Protein AF-A0A4Q6B3Y9-F1 (afdb_monomer_lite)

Foldseek 3Di:
DDDDDDDDDDDDDDDDDDDDDDDDDDDDDDDDDDDDDDDDDDDPDDDPDDDDDDDDDDDDDPPPPVQDDDDPDDADPDQWADDPDPLQVVQLCVQVVHDPPDTDGLVSLCVDAERASQVDADSEDDLRRLLSNQNYQYYHHHHYNDPDPVSCVSVPND

Structure (mmCIF, N/CA/C/O backbone):
data_AF-A0A4Q6B3Y9-F1
#
_entry.id   AF-A0A4Q6B3Y9-F1
#
loop_
_atom_site.group_PDB
_atom_site.id
_atom_site.type_symbol
_atom_site.label_atom_id
_atom_site.label_alt_id
_atom_site.label_comp_id
_atom_site.label_asym_id
_atom_site.label_entity_id
_atom_site.label_seq_id
_atom_site.pdbx_PDB_ins_code
_atom_site.Cartn_x
_atom_site.Cartn_y
_atom_site.Cartn_z
_atom_site.occupancy
_atom_site.B_iso_or_equiv
_atom_site.auth_seq_id
_atom_site.auth_comp_id
_atom_site.auth_asym_id
_atom_site.auth_atom_id
_atom_site.pdbx_PDB_model_num
ATOM 1 N N . MET A 1 1 ? 34.203 26.779 20.932 1.00 47.91 1 MET A N 1
ATOM 2 C CA . MET A 1 1 ? 33.439 27.504 19.897 1.00 47.91 1 MET A CA 1
ATOM 3 C C . MET A 1 1 ? 31.973 27.170 20.104 1.00 47.91 1 MET A C 1
ATOM 5 O O . MET A 1 1 ? 31.579 26.029 19.915 1.00 47.91 1 MET A O 1
ATOM 9 N N . GLN A 1 2 ? 31.239 28.119 20.678 1.00 53.53 2 GLN A N 1
ATOM 10 C CA . GLN A 1 2 ? 29.838 28.010 21.080 1.00 53.53 2 GLN A CA 1
ATOM 11 C C . GLN A 1 2 ? 29.002 28.651 19.976 1.00 53.53 2 GLN A C 1
ATOM 13 O O . GLN A 1 2 ? 29.114 29.857 19.785 1.00 53.53 2 GLN A O 1
ATOM 18 N N . ASN A 1 3 ? 28.178 27.878 19.267 1.00 53.91 3 ASN A N 1
ATOM 19 C CA . ASN A 1 3 ? 27.262 28.439 18.275 1.00 53.91 3 ASN A CA 1
ATOM 20 C C . ASN A 1 3 ? 25.817 28.369 18.781 1.00 53.91 3 ASN A C 1
ATOM 22 O O . ASN A 1 3 ? 25.174 27.325 18.797 1.00 53.91 3 ASN A O 1
ATOM 26 N N . ALA A 1 4 ? 25.423 29.541 19.278 1.00 54.09 4 ALA A N 1
ATOM 27 C CA . ALA A 1 4 ? 24.122 30.185 19.399 1.00 54.09 4 ALA A CA 1
ATOM 28 C C . ALA A 1 4 ? 22.830 29.388 19.128 1.00 54.09 4 ALA A C 1
ATOM 30 O O . ALA A 1 4 ? 22.570 28.865 18.049 1.00 54.09 4 ALA A O 1
ATOM 31 N N . ARG A 1 5 ? 21.962 29.475 20.140 1.00 60.62 5 ARG A N 1
ATOM 32 C CA . ARG A 1 5 ? 20.521 29.229 20.139 1.00 60.62 5 ARG A CA 1
ATOM 33 C C . ARG A 1 5 ? 19.792 30.322 19.344 1.00 60.62 5 ARG A C 1
ATOM 35 O O . ARG A 1 5 ? 20.037 31.495 19.599 1.00 60.62 5 ARG A O 1
ATOM 42 N N . CYS A 1 6 ? 18.806 29.943 18.533 1.00 51.47 6 CYS A N 1
ATOM 43 C CA . CYS A 1 6 ? 17.679 30.812 18.179 1.00 51.47 6 CYS A CA 1
ATOM 44 C C . CYS A 1 6 ? 16.373 30.090 18.530 1.00 51.47 6 CYS A C 1
ATOM 46 O O . CYS A 1 6 ? 15.879 29.260 17.772 1.00 51.47 6 CYS A O 1
ATOM 48 N N . LEU A 1 7 ? 15.842 30.399 19.716 1.00 53.00 7 LEU A N 1
ATOM 49 C CA . LEU A 1 7 ? 14.437 30.198 20.051 1.00 53.00 7 LEU A CA 1
ATOM 50 C C . LEU A 1 7 ? 13.655 31.366 19.440 1.00 53.00 7 LEU A C 1
ATOM 52 O O . LEU A 1 7 ? 13.853 32.506 19.854 1.00 53.00 7 LEU A O 1
ATOM 56 N N . ALA A 1 8 ? 12.771 31.092 18.482 1.00 56.78 8 ALA A N 1
ATOM 57 C CA . ALA A 1 8 ? 11.765 32.052 18.042 1.00 56.78 8 ALA A CA 1
ATOM 58 C C . ALA A 1 8 ? 10.432 31.716 18.719 1.00 56.78 8 ALA A C 1
ATOM 60 O O . ALA A 1 8 ? 9.769 30.725 18.429 1.00 56.78 8 ALA A O 1
ATOM 61 N N . HIS A 1 9 ? 10.115 32.567 19.682 1.00 41.31 9 HIS A N 1
ATOM 62 C CA . HIS A 1 9 ? 8.876 32.697 20.422 1.00 41.31 9 HIS A CA 1
ATOM 63 C C . HIS A 1 9 ? 7.786 33.277 19.504 1.00 41.31 9 HIS A C 1
ATOM 65 O O . HIS A 1 9 ? 7.946 34.384 19.004 1.00 41.31 9 HIS A O 1
ATOM 71 N N . TRP A 1 10 ? 6.656 32.586 19.336 1.00 52.31 10 TRP A N 1
ATOM 72 C CA . TRP A 1 10 ? 5.394 33.214 18.926 1.00 52.31 10 TRP A CA 1
ATOM 73 C C . TRP A 1 10 ? 4.288 32.705 19.841 1.00 52.31 10 TRP A C 1
ATOM 75 O O . TRP A 1 10 ? 3.826 31.573 19.740 1.00 52.31 10 TRP A O 1
ATOM 85 N N . GLY A 1 11 ? 3.963 33.542 20.823 1.00 47.16 11 GLY A N 1
ATOM 86 C CA . GLY A 1 11 ? 2.844 33.360 21.728 1.00 47.16 11 GLY A CA 1
ATOM 87 C C . GLY A 1 11 ? 1.821 34.476 21.541 1.00 47.16 11 GLY A C 1
ATOM 88 O O . GLY A 1 11 ? 2.174 35.592 21.170 1.00 47.16 11 GLY A O 1
ATOM 89 N N . SER A 1 12 ? 0.589 34.128 21.905 1.00 46.28 12 SER A N 1
ATOM 90 C CA . SER A 1 12 ? -0.520 34.987 22.333 1.00 46.28 12 SER A CA 1
ATOM 91 C C . SER A 1 12 ? -1.354 35.745 21.293 1.00 46.28 12 SER A C 1
ATOM 93 O O . SER A 1 12 ? -1.025 36.835 20.845 1.00 46.28 12 SER A O 1
ATOM 95 N N . SER A 1 13 ? -2.546 35.174 21.091 1.00 46.75 13 SER A N 1
ATOM 96 C CA . SER A 1 13 ? -3.841 35.768 21.459 1.00 46.75 13 SER A CA 1
ATOM 97 C C . SER A 1 13 ? -4.233 37.107 20.836 1.00 46.75 13 SER A C 1
ATOM 99 O O . SER A 1 13 ? -3.908 38.171 21.354 1.00 46.75 13 SER A O 1
ATOM 101 N N . VAL A 1 14 ? -5.137 37.034 19.857 1.00 57.66 14 VAL A N 1
ATOM 102 C CA . VAL A 1 14 ? -6.185 38.045 19.678 1.00 57.66 14 VAL A CA 1
ATOM 103 C C . VAL A 1 14 ? -7.536 37.359 19.848 1.00 57.66 14 VAL A C 1
ATOM 105 O O . VAL A 1 14 ? -7.926 36.483 19.080 1.00 57.66 14 VAL A O 1
ATOM 108 N N . VAL A 1 15 ? -8.216 37.759 20.916 1.00 51.88 15 VAL A N 1
ATOM 109 C CA . VAL A 1 15 ? -9.625 37.500 21.198 1.00 51.88 15 VAL A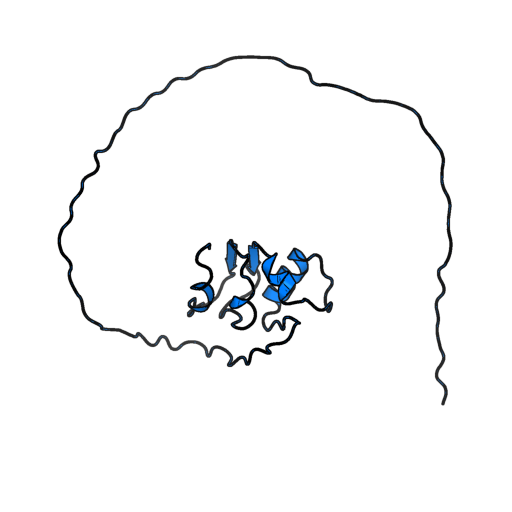 CA 1
ATOM 110 C C . VAL A 1 15 ? -10.447 38.355 20.233 1.00 51.88 15 VAL A C 1
ATOM 112 O O . VAL A 1 15 ? -10.299 39.573 20.229 1.00 51.88 15 VAL A O 1
ATOM 115 N N . PHE A 1 16 ? -11.332 37.743 19.448 1.00 43.97 16 PHE A N 1
ATOM 116 C CA . PHE A 1 16 ? -12.449 38.450 18.819 1.00 43.97 16 PHE A CA 1
ATOM 117 C C . PHE A 1 16 ? -13.722 37.633 19.038 1.00 43.97 16 PHE A C 1
ATOM 119 O O . PHE A 1 16 ? -14.009 36.671 18.332 1.00 43.97 16 PHE A O 1
ATOM 126 N N . ALA A 1 17 ? -14.460 38.012 20.078 1.00 49.53 17 ALA A N 1
ATOM 127 C CA . ALA A 1 17 ? -15.846 37.635 20.284 1.00 49.53 17 ALA A CA 1
ATOM 128 C C . ALA A 1 17 ? -16.696 38.882 20.014 1.00 49.53 17 ALA A C 1
ATOM 130 O O . ALA A 1 17 ? -16.638 39.827 20.795 1.00 49.53 17 ALA A O 1
ATOM 131 N N . VAL A 1 18 ? -17.479 38.881 18.930 1.00 56.41 18 VAL A N 1
ATOM 132 C CA . VAL A 1 18 ? -18.685 39.714 18.792 1.00 56.41 18 VAL A CA 1
ATOM 133 C C . VAL A 1 18 ? -19.779 38.887 18.119 1.00 56.41 18 VAL A C 1
ATOM 135 O O . VAL A 1 18 ? -19.553 38.139 17.172 1.00 56.41 18 VAL A O 1
ATOM 138 N N . ALA A 1 19 ? -20.952 39.015 18.721 1.00 46.94 19 ALA A N 1
ATOM 139 C CA . ALA A 1 19 ? -22.162 38.229 18.626 1.00 46.94 19 ALA A CA 1
ATOM 140 C C . ALA A 1 19 ? -23.131 38.708 17.521 1.00 46.94 19 ALA A C 1
ATOM 142 O O . ALA A 1 19 ? -23.289 39.905 17.328 1.00 46.94 19 ALA A O 1
ATOM 143 N N . VAL A 1 20 ? -23.819 37.730 16.908 1.00 49.00 20 VAL A N 1
ATOM 144 C CA . VAL A 1 20 ? -25.276 37.641 16.628 1.00 49.00 20 VAL A CA 1
ATOM 145 C C . VAL A 1 20 ? -25.945 38.764 15.798 1.00 49.00 20 VAL A C 1
ATOM 147 O O . VAL A 1 20 ? -26.032 39.899 16.244 1.00 49.00 20 VAL A O 1
ATOM 150 N N . LEU A 1 21 ? -26.564 38.400 14.658 1.00 46.78 21 LEU A N 1
ATOM 151 C CA . LEU A 1 21 ? -28.021 38.476 14.366 1.00 46.78 21 LEU A CA 1
ATOM 152 C C . LEU A 1 21 ? -28.323 38.295 12.857 1.00 46.78 21 LEU A C 1
ATOM 154 O O . LEU A 1 21 ? -27.565 38.752 12.012 1.00 46.78 21 LEU A O 1
ATOM 158 N N . ALA A 1 22 ? -29.487 37.687 12.576 1.00 49.03 22 ALA A N 1
ATOM 159 C CA . ALA A 1 22 ? -30.111 37.366 11.276 1.00 49.03 22 ALA A CA 1
ATOM 160 C C . ALA A 1 22 ? -29.471 36.174 10.524 1.00 49.03 22 ALA A C 1
ATOM 162 O O . ALA A 1 22 ? -28.305 36.196 10.176 1.00 49.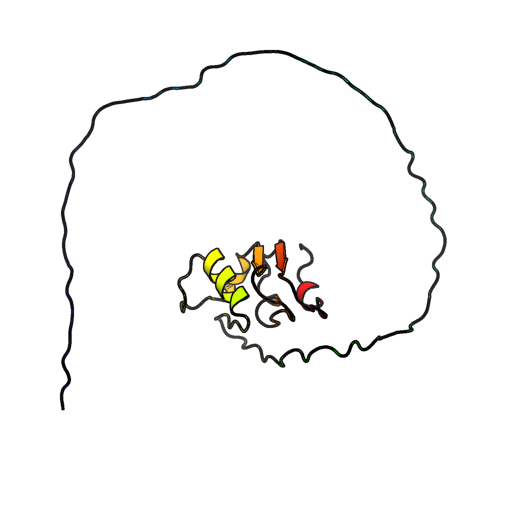03 22 ALA A O 1
ATOM 163 N N . GLY A 1 23 ? -30.126 35.043 10.258 1.00 37.16 23 GLY A N 1
ATOM 164 C CA . GLY A 1 23 ? -31.545 34.810 10.016 1.00 37.16 23 GLY A CA 1
ATOM 165 C C . GLY A 1 23 ? -31.734 34.434 8.546 1.00 37.16 23 GLY A C 1
ATOM 166 O O . GLY A 1 23 ? -31.897 35.329 7.737 1.00 37.16 23 GLY A O 1
ATOM 167 N N . CYS A 1 24 ? -31.705 33.136 8.222 1.00 51.09 24 CYS A N 1
ATOM 168 C CA . CYS A 1 24 ? -32.419 32.538 7.085 1.00 51.09 24 CYS A CA 1
ATOM 169 C C . CYS A 1 24 ? -32.583 31.036 7.343 1.00 51.09 24 CYS A C 1
ATOM 171 O O . CYS A 1 24 ? -31.689 30.220 7.129 1.00 51.09 24 CYS A O 1
ATOM 173 N N . LYS A 1 25 ? -33.753 30.708 7.881 1.00 45.81 25 LYS A N 1
ATOM 174 C CA . LYS A 1 25 ? -34.330 29.374 7.916 1.00 45.81 25 LYS A CA 1
ATOM 175 C C . LYS A 1 25 ? -35.258 29.303 6.714 1.00 45.81 25 LYS A C 1
ATOM 177 O O . LYS A 1 25 ? -36.259 30.008 6.723 1.00 45.81 25 LYS A O 1
ATOM 182 N N . GLU A 1 26 ? -34.953 28.459 5.735 1.00 56.56 26 GLU A N 1
ATOM 183 C CA . GLU A 1 26 ? -35.886 28.158 4.648 1.00 56.56 26 GLU A CA 1
ATOM 184 C C . GLU A 1 26 ? -36.042 26.627 4.501 1.00 56.56 26 GLU A C 1
ATOM 186 O O . GLU A 1 26 ? -35.086 25.941 4.137 1.00 56.56 26 GLU A O 1
ATOM 191 N N . PRO A 1 27 ? -37.198 26.063 4.913 1.00 57.62 27 PRO A N 1
ATOM 192 C CA . PRO A 1 27 ? -37.606 24.674 4.671 1.00 57.62 27 PRO A CA 1
ATOM 193 C C . PRO A 1 27 ? -38.210 24.487 3.251 1.00 57.62 27 PRO A C 1
ATOM 195 O O . PRO A 1 27 ? -38.456 25.472 2.559 1.00 57.62 27 PRO A O 1
ATOM 198 N N . PRO A 1 28 ? -38.417 23.237 2.783 1.00 55.16 28 PRO A N 1
ATOM 199 C CA . PRO A 1 28 ? -38.440 22.891 1.360 1.00 55.16 28 PRO A CA 1
ATOM 200 C C . PRO A 1 28 ? -39.775 23.198 0.670 1.00 55.16 28 PRO A C 1
ATOM 202 O O . PRO A 1 28 ? -40.842 23.036 1.263 1.00 55.16 28 PRO A O 1
ATOM 205 N N . ALA A 1 29 ? -39.708 23.547 -0.618 1.00 48.12 29 ALA A N 1
ATOM 206 C CA . ALA A 1 29 ? -40.872 23.620 -1.494 1.00 48.12 29 ALA A CA 1
ATOM 207 C C . ALA A 1 29 ? -41.065 22.296 -2.271 1.00 48.12 29 ALA A C 1
ATOM 209 O O . ALA A 1 29 ? -40.106 21.786 -2.858 1.00 48.12 29 ALA A O 1
ATOM 210 N N . PRO A 1 30 ? -42.288 21.737 -2.269 1.00 59.94 30 PRO A N 1
ATOM 211 C CA . PRO A 1 30 ? -42.696 20.603 -3.086 1.00 59.94 30 PRO A CA 1
ATOM 212 C C . PRO A 1 30 ? -43.190 21.075 -4.464 1.00 59.94 30 PRO A C 1
ATOM 214 O O . PRO A 1 30 ? -43.464 22.255 -4.640 1.00 59.94 30 PRO A O 1
ATOM 217 N N . GLU A 1 31 ? -43.345 20.121 -5.388 1.00 46.28 31 GLU A N 1
ATOM 218 C CA . GLU A 1 31 ? -44.391 19.991 -6.429 1.00 46.28 31 GLU A CA 1
ATOM 219 C C . GLU A 1 31 ? -43.815 19.323 -7.697 1.00 46.28 31 GLU A C 1
ATOM 221 O O . GLU A 1 31 ? -42.833 19.785 -8.263 1.00 46.28 31 GLU A O 1
ATOM 226 N N . LYS A 1 32 ? -44.236 18.076 -7.984 1.00 43.47 32 LYS A N 1
ATOM 227 C CA . LYS A 1 32 ? -45.265 17.687 -8.988 1.00 43.47 32 LYS A CA 1
ATOM 228 C C . LYS A 1 32 ? -44.689 17.711 -10.419 1.00 43.47 32 LYS A C 1
ATOM 230 O O . LYS A 1 32 ? -44.006 18.644 -10.783 1.00 43.47 32 LYS A O 1
ATOM 235 N N . THR A 1 33 ? -44.937 16.797 -11.351 1.00 36.34 33 THR A N 1
ATOM 236 C CA . THR A 1 33 ? -45.827 15.643 -11.471 1.00 36.34 33 THR A CA 1
ATOM 237 C C . THR A 1 33 ? -45.559 15.059 -12.873 1.00 36.34 33 THR A C 1
ATOM 239 O O . THR A 1 33 ? -45.274 15.809 -13.801 1.00 36.34 33 THR A O 1
ATOM 242 N N . SER A 1 34 ? -45.728 13.741 -13.017 1.00 40.75 34 SER A N 1
ATOM 243 C CA . SER A 1 34 ? -46.005 12.997 -14.264 1.00 40.75 34 SER A CA 1
ATOM 244 C C . SER A 1 34 ? -44.909 12.818 -15.321 1.00 40.75 34 SER A C 1
ATOM 246 O O . SER A 1 34 ? -44.686 13.678 -16.162 1.00 40.75 34 SER A O 1
ATOM 248 N N . THR A 1 35 ? -44.451 11.576 -15.496 1.00 43.38 35 THR A N 1
ATOM 249 C CA . THR A 1 35 ? -45.099 10.657 -16.461 1.00 43.38 35 THR A CA 1
ATOM 250 C C . THR A 1 35 ? -44.661 9.204 -16.222 1.00 43.38 35 THR A C 1
ATOM 252 O O . THR A 1 35 ? -43.466 8.943 -16.090 1.00 43.38 35 THR A O 1
ATOM 255 N N . PRO A 1 36 ? -45.598 8.240 -16.160 1.00 56.88 36 PRO A N 1
ATOM 256 C CA . PRO A 1 36 ? -45.279 6.822 -16.196 1.00 56.88 36 PRO A CA 1
ATOM 257 C C . PRO A 1 36 ? -45.109 6.384 -17.654 1.00 56.88 36 PRO A C 1
ATOM 259 O O . PRO A 1 36 ? -46.073 6.390 -18.415 1.00 56.88 36 PRO A O 1
ATOM 262 N N . THR A 1 37 ? -43.912 5.946 -18.036 1.00 53.81 37 THR A N 1
ATOM 263 C CA . THR A 1 37 ? -43.735 5.176 -19.272 1.00 53.81 37 THR A CA 1
ATOM 264 C C . THR A 1 37 ? -43.378 3.751 -18.903 1.00 53.81 37 THR A C 1
ATOM 266 O O . THR A 1 37 ? -42.240 3.418 -18.584 1.00 53.81 37 THR A O 1
ATOM 269 N N . SER A 1 38 ? -44.417 2.917 -18.946 1.00 48.72 38 SER A N 1
ATOM 270 C CA . SER A 1 38 ? -44.290 1.487 -19.179 1.00 48.72 38 SER A CA 1
ATOM 271 C C . SER A 1 38 ? -43.504 1.248 -20.463 1.00 48.72 38 SER A C 1
ATOM 273 O O . SER A 1 38 ? -43.871 1.738 -21.528 1.00 48.72 38 SER A O 1
ATOM 275 N N . SER A 1 39 ? -42.487 0.406 -20.385 1.00 55.19 39 SER A N 1
ATOM 276 C CA . SER A 1 39 ? -42.195 -0.552 -21.445 1.00 55.19 39 SER A CA 1
ATOM 277 C C . SER A 1 39 ? -41.642 -1.798 -20.784 1.00 55.19 39 SER A C 1
ATOM 279 O O . SER A 1 39 ? -40.458 -1.921 -20.492 1.00 55.19 39 SER A O 1
ATOM 281 N N . ALA A 1 40 ? -42.567 -2.714 -20.506 1.00 53.25 40 ALA A N 1
ATOM 282 C CA . ALA A 1 40 ? -42.250 -4.120 -20.420 1.00 53.25 40 ALA A CA 1
ATOM 283 C C . ALA A 1 40 ? -41.670 -4.547 -21.775 1.00 53.25 40 ALA A C 1
ATOM 285 O O . ALA A 1 40 ? -42.293 -4.356 -22.818 1.00 53.25 40 ALA A O 1
ATOM 286 N N . THR A 1 41 ? -40.478 -5.127 -21.773 1.00 55.25 41 THR A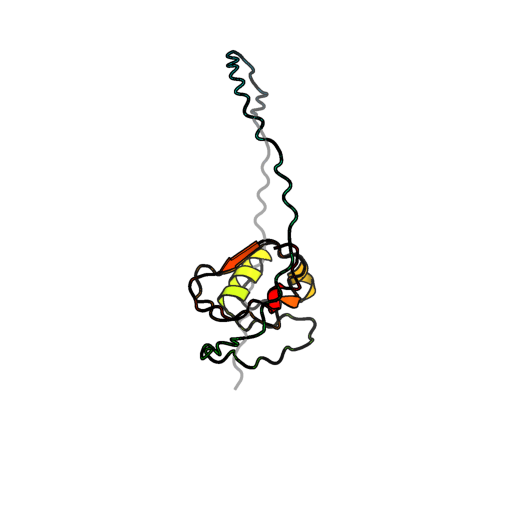 N 1
ATOM 287 C CA . THR A 1 41 ? -40.061 -6.023 -22.849 1.00 55.25 41 THR A CA 1
ATOM 288 C C . THR A 1 41 ? -39.423 -7.237 -22.213 1.00 55.25 41 THR A C 1
ATOM 290 O O . THR A 1 41 ? -38.320 -7.220 -21.675 1.00 55.25 41 THR A O 1
ATOM 293 N N . THR A 1 42 ? -40.232 -8.282 -22.242 1.00 47.94 42 THR A N 1
ATOM 294 C CA . THR A 1 42 ? -39.944 -9.669 -21.948 1.00 47.94 42 THR A CA 1
ATOM 295 C C . THR A 1 42 ? -38.880 -10.178 -22.917 1.00 47.94 42 THR A C 1
ATOM 297 O O . THR A 1 42 ? -39.095 -10.179 -24.124 1.00 47.94 42 THR A O 1
ATOM 300 N N . ALA A 1 43 ? -37.764 -10.674 -22.392 1.00 53.31 43 ALA A N 1
ATOM 301 C CA . ALA A 1 43 ? -36.959 -11.694 -23.056 1.00 53.31 43 ALA A CA 1
ATOM 302 C C . ALA A 1 43 ? -36.277 -12.543 -21.978 1.00 53.31 43 ALA A C 1
ATOM 304 O O . ALA A 1 43 ? -35.110 -12.378 -21.638 1.00 53.31 43 ALA A O 1
ATOM 305 N N . GLN A 1 44 ? -37.080 -13.434 -21.401 1.00 52.00 44 GLN A N 1
ATOM 306 C CA . GLN A 1 44 ? -36.639 -14.570 -20.609 1.00 52.00 44 GLN A CA 1
ATOM 307 C C . GLN A 1 44 ? -35.868 -15.515 -21.536 1.00 52.00 44 GLN A C 1
ATOM 309 O O . GLN A 1 44 ? -36.464 -16.296 -22.276 1.00 52.00 44 GLN A O 1
ATOM 314 N N . VAL A 1 45 ? -34.541 -15.419 -21.523 1.00 50.31 45 VAL A N 1
ATOM 315 C CA . VAL A 1 45 ? -33.679 -16.417 -22.158 1.00 50.31 45 VAL A CA 1
ATOM 316 C C . VAL A 1 45 ? -33.475 -17.545 -21.153 1.00 50.31 45 VAL A C 1
ATOM 318 O O . VAL A 1 45 ? -33.051 -17.326 -20.020 1.00 50.31 45 VAL A O 1
ATOM 321 N N . ALA A 1 46 ? -33.871 -18.745 -21.564 1.00 59.16 46 ALA A N 1
ATOM 322 C CA . ALA A 1 46 ? -33.822 -19.961 -20.771 1.00 59.16 46 ALA A CA 1
ATOM 323 C C . ALA A 1 46 ? -32.388 -20.310 -20.313 1.00 59.16 46 ALA A C 1
ATOM 325 O O . ALA A 1 46 ? -31.437 -20.114 -21.075 1.00 59.16 46 ALA A O 1
ATOM 326 N N . PRO A 1 47 ? -32.220 -20.887 -19.108 1.00 51.25 47 PRO A N 1
ATOM 327 C CA . PRO A 1 47 ? -30.946 -21.439 -18.673 1.00 51.25 47 PRO A CA 1
ATOM 328 C C . PRO A 1 47 ? -30.661 -22.731 -19.447 1.00 51.25 47 PRO A C 1
ATOM 330 O O . PRO A 1 47 ? -31.271 -23.770 -19.199 1.00 51.25 47 PRO A O 1
ATOM 333 N N . SER A 1 48 ? -29.724 -22.672 -20.393 1.00 57.28 48 SER A N 1
ATOM 334 C CA . SER A 1 48 ? -29.191 -23.870 -21.038 1.00 57.28 48 SER A CA 1
ATOM 335 C C . SER A 1 48 ? -28.093 -24.456 -20.151 1.00 57.28 48 SER A C 1
ATOM 337 O O . SER A 1 48 ? -26.934 -24.047 -20.202 1.00 57.28 48 SER A O 1
ATOM 339 N N . ALA A 1 49 ? -28.479 -25.391 -19.284 1.00 52.38 49 ALA A N 1
ATOM 340 C CA . ALA A 1 49 ? -27.548 -26.256 -18.581 1.00 52.38 49 ALA A CA 1
ATOM 341 C C . ALA A 1 49 ? -27.008 -27.297 -19.572 1.00 52.38 49 ALA A C 1
ATOM 343 O O . ALA A 1 49 ? -27.703 -28.241 -19.935 1.00 52.38 49 ALA A O 1
ATOM 344 N N . THR A 1 50 ? -25.762 -27.126 -20.008 1.00 59.16 50 THR A N 1
ATOM 345 C CA . THR A 1 50 ? -24.973 -28.205 -20.612 1.00 59.16 50 THR A CA 1
ATOM 346 C C . THR A 1 50 ? -23.785 -28.466 -19.701 1.00 59.16 50 THR A C 1
ATOM 348 O O . THR A 1 50 ? -22.773 -27.776 -19.751 1.00 59.16 50 THR A O 1
ATOM 351 N N . ALA A 1 51 ? -23.937 -29.459 -18.829 1.00 53.53 51 ALA A N 1
ATOM 352 C CA . ALA A 1 51 ? -22.807 -30.147 -18.235 1.00 53.53 51 ALA A CA 1
ATOM 353 C C . ALA A 1 51 ? -22.267 -31.123 -19.285 1.00 53.53 51 ALA A C 1
ATOM 355 O O . ALA A 1 51 ? -23.009 -31.998 -19.726 1.00 53.53 51 ALA A O 1
ATOM 356 N N . SER A 1 52 ? -21.000 -31.000 -19.680 1.00 58.28 52 SER A N 1
ATOM 357 C CA . SER A 1 52 ? -20.271 -32.146 -20.223 1.00 58.28 52 SER A CA 1
ATOM 358 C C . SER A 1 52 ? -18.760 -31.939 -20.197 1.00 58.28 52 SER A C 1
ATOM 360 O O . SER A 1 52 ? -18.233 -31.013 -20.803 1.00 58.28 52 SER A O 1
ATOM 362 N N . ALA A 1 53 ? -18.129 -32.894 -19.517 1.00 52.66 53 ALA A N 1
ATOM 363 C CA . ALA A 1 53 ? -16.780 -33.411 -19.689 1.00 52.66 53 ALA A CA 1
ATOM 364 C C . ALA A 1 53 ? -15.581 -32.504 -19.373 1.00 52.66 53 ALA A C 1
ATOM 366 O O . ALA A 1 53 ? -15.178 -31.618 -20.120 1.00 52.66 53 ALA A O 1
ATOM 367 N N . ALA A 1 54 ? -14.929 -32.898 -18.278 1.00 50.06 54 ALA A N 1
ATOM 368 C CA . ALA A 1 54 ? -13.509 -32.741 -18.046 1.00 50.06 54 ALA A CA 1
ATOM 369 C C . ALA A 1 54 ? -12.685 -33.137 -19.283 1.00 50.06 54 ALA A C 1
ATOM 371 O O . ALA A 1 54 ? -12.804 -34.252 -19.792 1.00 50.06 54 ALA A O 1
ATOM 372 N N . ALA A 1 55 ? -11.785 -32.247 -19.686 1.00 51.06 55 ALA A N 1
ATOM 373 C CA . ALA A 1 55 ? -10.591 -32.596 -20.433 1.00 51.06 55 ALA A CA 1
ATOM 374 C C . ALA A 1 55 ? -9.396 -32.078 -19.633 1.00 51.06 55 ALA A C 1
ATOM 376 O O . ALA A 1 55 ? -9.140 -30.878 -19.556 1.00 51.06 55 ALA A O 1
ATOM 377 N N . ALA A 1 56 ? -8.700 -33.013 -18.992 1.00 53.84 56 ALA A N 1
ATOM 378 C CA . ALA A 1 56 ? -7.341 -32.807 -18.545 1.00 53.84 56 ALA A CA 1
ATOM 379 C C . ALA A 1 56 ? -6.464 -32.570 -19.784 1.00 53.84 56 ALA A C 1
ATOM 381 O O . ALA A 1 56 ? -6.320 -33.455 -20.625 1.00 53.84 56 ALA A O 1
ATOM 382 N N . VAL A 1 57 ? -5.886 -31.379 -19.876 1.00 51.88 57 VAL A N 1
ATOM 383 C CA . VAL A 1 57 ? -4.671 -31.094 -20.646 1.00 51.88 57 VAL A CA 1
ATOM 384 C C . VAL A 1 57 ? -3.718 -30.463 -19.634 1.00 51.88 57 VAL A C 1
ATOM 386 O O . VAL A 1 57 ? -3.984 -29.402 -19.086 1.00 51.88 57 VAL A O 1
ATOM 389 N N . ALA A 1 58 ? -2.850 -31.281 -19.047 1.00 45.31 58 ALA A N 1
ATOM 390 C CA . ALA A 1 58 ? -1.491 -31.472 -19.539 1.00 45.31 58 ALA A CA 1
ATOM 391 C C . ALA A 1 58 ? -0.716 -30.149 -19.506 1.00 45.31 58 ALA A C 1
ATOM 393 O O . ALA A 1 58 ? -0.765 -29.344 -20.430 1.00 45.31 58 ALA A O 1
ATOM 394 N N . ASP A 1 59 ? -0.042 -29.976 -18.369 1.00 54.12 59 ASP A N 1
ATOM 395 C CA . ASP A 1 59 ? 1.275 -29.371 -18.218 1.00 54.12 59 ASP A CA 1
ATOM 396 C C . ASP A 1 59 ? 2.026 -29.216 -19.551 1.00 54.12 59 ASP A C 1
ATOM 398 O O . ASP A 1 59 ? 2.440 -30.200 -20.164 1.00 54.12 59 ASP A O 1
ATOM 402 N N . ALA A 1 60 ? 2.153 -27.973 -20.010 1.00 47.03 60 ALA A N 1
ATOM 403 C CA . ALA A 1 60 ? 3.200 -27.540 -20.923 1.00 47.03 60 ALA A CA 1
ATOM 404 C C . ALA A 1 60 ? 3.217 -26.011 -20.967 1.00 47.03 60 ALA A C 1
ATOM 406 O O . ALA A 1 60 ? 2.333 -25.376 -21.540 1.00 47.03 60 ALA A O 1
ATOM 407 N N . GLY A 1 61 ? 4.266 -25.429 -20.392 1.00 40.81 61 GLY A N 1
ATOM 408 C CA . GLY A 1 61 ? 4.646 -24.052 -20.674 1.00 40.81 61 GLY A CA 1
ATOM 409 C C . GLY A 1 61 ? 4.670 -23.144 -19.458 1.00 40.81 61 GLY A C 1
ATOM 410 O O . GLY A 1 61 ? 4.019 -22.102 -19.456 1.00 40.81 61 GLY A O 1
ATOM 411 N N . THR A 1 62 ? 5.530 -23.450 -18.482 1.00 43.00 62 THR A N 1
ATOM 412 C CA . THR A 1 62 ? 6.293 -22.382 -17.824 1.00 43.00 62 THR A CA 1
ATOM 413 C C . THR A 1 62 ? 7.081 -21.669 -18.921 1.00 43.00 62 THR A C 1
ATOM 415 O O . THR A 1 62 ? 8.224 -22.001 -19.224 1.00 43.00 62 THR A O 1
ATOM 418 N N . THR A 1 63 ? 6.423 -20.725 -19.589 1.00 40.06 63 THR A N 1
ATOM 419 C CA . THR A 1 63 ? 7.111 -19.713 -20.372 1.00 40.06 63 THR A CA 1
ATOM 420 C C . THR A 1 63 ? 7.765 -18.839 -19.326 1.00 40.06 63 THR A C 1
ATOM 422 O O . THR A 1 63 ? 7.122 -17.978 -18.731 1.00 40.06 63 THR A O 1
ATOM 425 N N . THR A 1 64 ? 9.026 -19.136 -19.029 1.00 46.06 64 THR A N 1
ATOM 426 C CA . THR A 1 64 ? 9.916 -18.229 -18.321 1.00 46.06 64 THR A CA 1
ATOM 427 C C . THR A 1 64 ? 10.053 -17.000 -19.212 1.00 46.06 64 THR A C 1
ATOM 429 O O . THR A 1 64 ? 10.973 -16.894 -20.021 1.00 46.06 64 THR A O 1
ATOM 432 N N . VAL A 1 65 ? 9.077 -16.093 -19.121 1.00 48.62 65 VAL A N 1
ATOM 433 C CA . VAL A 1 65 ? 9.270 -14.699 -19.498 1.00 48.62 65 VAL A CA 1
ATOM 434 C C . VAL A 1 65 ? 10.497 -14.282 -18.708 1.00 48.62 65 VAL A C 1
ATOM 436 O O . VAL A 1 65 ? 10.577 -14.539 -17.505 1.00 48.62 65 VAL A O 1
ATOM 439 N N . ALA A 1 66 ? 11.508 -13.772 -19.405 1.00 50.75 66 ALA A N 1
ATOM 440 C CA . ALA A 1 66 ? 12.709 -13.236 -18.795 1.00 50.75 66 ALA A CA 1
ATOM 441 C C . ALA A 1 66 ? 12.296 -12.037 -17.929 1.00 50.75 66 ALA A C 1
ATOM 443 O O . ALA A 1 66 ? 12.315 -10.894 -18.379 1.00 50.75 66 ALA A O 1
ATOM 444 N N . GLY A 1 67 ? 11.824 -12.335 -16.719 1.00 53.59 67 GLY A N 1
ATOM 445 C CA . GLY A 1 67 ? 11.255 -11.376 -15.797 1.00 53.59 67 GLY A CA 1
ATOM 446 C C . GLY A 1 67 ? 12.350 -10.417 -15.387 1.00 53.59 67 GLY A C 1
ATOM 447 O O . GLY A 1 67 ? 13.416 -10.837 -14.920 1.00 53.59 67 GLY A O 1
ATOM 448 N N . LYS A 1 68 ? 12.095 -9.124 -15.582 1.00 58.72 68 LYS A N 1
ATOM 449 C CA . LYS A 1 68 ? 12.908 -8.079 -14.969 1.00 58.72 68 LYS A CA 1
ATOM 450 C C . LYS A 1 68 ? 13.032 -8.404 -13.488 1.00 58.7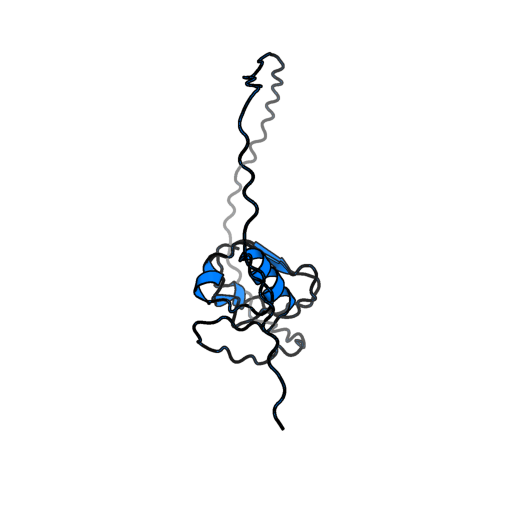2 68 LYS A C 1
ATOM 452 O O . LYS A 1 68 ? 12.044 -8.671 -12.810 1.00 58.72 68 LYS A O 1
ATOM 457 N N . THR A 1 69 ? 14.272 -8.449 -13.023 1.00 60.59 69 THR A N 1
ATOM 458 C CA . THR A 1 69 ? 14.640 -8.949 -11.705 1.00 60.59 69 THR A CA 1
ATOM 459 C C . THR A 1 69 ? 13.858 -8.205 -10.626 1.00 60.59 69 THR A C 1
ATOM 461 O O . THR A 1 69 ? 14.154 -7.048 -10.324 1.00 60.59 69 THR A O 1
ATOM 464 N N . LYS A 1 70 ? 12.852 -8.871 -10.043 1.00 66.50 70 LYS A N 1
ATOM 465 C CA . LYS A 1 70 ? 12.184 -8.415 -8.823 1.00 66.50 70 LYS A CA 1
ATOM 466 C C . LYS A 1 70 ? 13.270 -8.146 -7.777 1.00 66.50 70 LYS A C 1
ATOM 468 O O . LYS A 1 70 ? 14.110 -9.026 -7.563 1.00 66.50 70 LYS A O 1
ATOM 473 N N . PRO A 1 71 ? 13.295 -6.967 -7.138 1.00 74.50 71 PRO A N 1
ATOM 474 C CA . PRO A 1 71 ? 14.272 -6.709 -6.094 1.00 74.50 71 PRO A CA 1
ATOM 475 C C . PRO A 1 71 ? 14.083 -7.720 -4.956 1.00 74.50 71 PRO A C 1
ATOM 477 O O . PRO A 1 71 ? 12.961 -7.972 -4.510 1.00 74.50 71 PRO A O 1
ATOM 480 N N . GLU A 1 72 ? 15.179 -8.319 -4.490 1.00 81.56 72 GLU A N 1
ATOM 481 C CA . GLU A 1 72 ? 15.160 -9.157 -3.293 1.00 81.56 72 GLU A CA 1
ATOM 482 C C . GLU A 1 72 ? 14.995 -8.244 -2.074 1.00 81.56 72 GLU A C 1
ATOM 484 O O . GLU A 1 72 ? 15.937 -7.586 -1.633 1.00 81.56 72 GLU A O 1
ATOM 489 N N . ILE A 1 73 ? 13.765 -8.150 -1.565 1.00 83.31 73 ILE A N 1
ATOM 490 C CA . ILE A 1 73 ? 13.427 -7.275 -0.442 1.00 83.31 73 ILE A CA 1
ATOM 491 C C . ILE A 1 73 ? 13.254 -8.095 0.829 1.00 83.31 73 ILE A C 1
ATOM 493 O O . ILE A 1 73 ? 12.391 -8.970 0.922 1.00 83.31 73 ILE A O 1
ATOM 497 N N . LYS A 1 74 ? 14.053 -7.764 1.845 1.00 85.56 74 LYS A N 1
ATOM 498 C CA . LYS A 1 74 ? 13.924 -8.321 3.189 1.00 85.56 74 LYS A CA 1
ATOM 499 C C . LYS A 1 74 ? 12.955 -7.476 4.007 1.00 85.56 74 LYS A C 1
ATOM 501 O O . LYS A 1 74 ? 13.285 -6.373 4.427 1.00 85.56 74 LYS A O 1
ATOM 506 N N . CYS A 1 75 ? 11.773 -8.020 4.270 1.00 87.69 75 CYS A N 1
ATOM 507 C CA . CYS A 1 75 ? 10.770 -7.336 5.076 1.00 87.69 75 CYS A CA 1
ATOM 508 C C . CYS A 1 75 ? 11.146 -7.324 6.558 1.00 87.69 75 CYS A C 1
ATOM 510 O O . CYS A 1 75 ? 11.326 -8.374 7.182 1.00 87.69 75 CYS A O 1
ATOM 512 N N . GLU A 1 76 ? 11.218 -6.132 7.139 1.00 86.31 76 GLU A N 1
ATOM 513 C CA . GLU A 1 76 ? 11.353 -5.968 8.579 1.00 86.31 76 GLU A CA 1
ATOM 514 C C . GLU A 1 76 ? 10.003 -6.230 9.259 1.00 86.31 76 GLU A C 1
ATOM 516 O O . GLU A 1 76 ? 8.983 -5.635 8.916 1.00 86.31 76 GLU A O 1
ATOM 521 N N . ASN A 1 77 ? 9.979 -7.110 10.262 1.00 82.06 77 ASN A N 1
ATOM 522 C CA . ASN A 1 77 ? 8.782 -7.371 11.070 1.00 82.06 77 ASN A CA 1
ATOM 523 C C . ASN A 1 77 ? 8.674 -6.371 12.232 1.00 82.06 77 ASN A C 1
ATOM 525 O O . ASN A 1 77 ? 8.552 -6.750 13.396 1.00 82.06 77 ASN A O 1
ATOM 529 N N . GLY A 1 78 ? 8.780 -5.083 11.908 1.00 87.94 78 GLY A N 1
ATOM 530 C CA . GLY A 1 78 ? 8.648 -3.991 12.864 1.00 87.94 78 GLY A CA 1
ATOM 531 C C . GLY A 1 78 ? 7.193 -3.546 13.066 1.00 87.94 78 GLY A C 1
ATOM 532 O O . GLY A 1 78 ? 6.307 -3.896 12.285 1.00 87.94 78 GLY A O 1
ATOM 533 N N . PRO A 1 79 ? 6.920 -2.727 14.099 1.00 92.00 79 PRO A N 1
ATOM 534 C CA . PRO A 1 79 ? 5.617 -2.079 14.265 1.00 92.00 79 PRO A CA 1
ATOM 535 C C . PRO A 1 79 ? 5.376 -0.956 13.240 1.00 92.00 79 PRO A C 1
ATOM 537 O O . PRO A 1 79 ? 4.239 -0.505 13.078 1.00 92.00 79 PRO A O 1
ATOM 540 N N . MET A 1 80 ? 6.438 -0.508 12.565 1.00 93.31 80 MET A N 1
ATOM 541 C CA . MET A 1 80 ? 6.424 0.554 11.563 1.00 93.31 80 MET A CA 1
ATOM 542 C C . MET A 1 80 ? 6.499 -0.040 10.160 1.00 93.31 80 MET A C 1
ATOM 544 O O . MET A 1 80 ? 7.227 -1.000 9.924 1.00 93.31 80 MET A O 1
ATOM 548 N N . ALA A 1 81 ? 5.736 0.541 9.243 1.00 93.25 81 ALA A N 1
ATOM 549 C CA . ALA A 1 81 ? 5.741 0.181 7.838 1.00 93.25 81 ALA A CA 1
ATOM 550 C C . ALA A 1 81 ? 6.966 0.788 7.140 1.00 93.25 81 ALA A C 1
ATOM 552 O O . ALA A 1 81 ? 7.226 1.986 7.268 1.00 93.25 81 ALA A O 1
ATOM 553 N N . VAL A 1 82 ? 7.687 -0.042 6.386 1.00 93.06 82 VAL A N 1
ATOM 554 C CA . VAL A 1 82 ? 8.813 0.369 5.539 1.00 93.06 82 VAL A CA 1
ATOM 555 C C . VAL A 1 82 ? 8.383 0.224 4.087 1.00 93.06 82 VAL A C 1
ATOM 557 O O . VAL A 1 82 ? 8.041 -0.874 3.652 1.00 93.06 82 VAL A O 1
ATOM 560 N N . PHE A 1 83 ? 8.370 1.341 3.363 1.00 92.50 83 PHE A N 1
ATOM 561 C CA . PHE A 1 83 ? 7.944 1.401 1.970 1.00 92.50 83 PHE A CA 1
ATOM 562 C C . PHE A 1 83 ? 9.159 1.395 1.051 1.00 92.50 83 PHE A C 1
ATOM 564 O O . PHE A 1 83 ? 10.102 2.158 1.254 1.00 92.50 83 PHE A O 1
ATOM 571 N N . HIS A 1 84 ? 9.104 0.575 0.008 1.00 92.31 84 HIS A N 1
ATOM 572 C CA . HIS A 1 84 ? 10.151 0.498 -1.015 1.00 92.31 84 HIS A CA 1
ATOM 573 C C . HIS A 1 84 ? 9.715 1.138 -2.339 1.00 92.31 84 HIS A C 1
ATOM 575 O O . HIS A 1 84 ? 10.516 1.297 -3.259 1.00 92.31 84 HIS A O 1
ATOM 581 N N . MET A 1 85 ? 8.439 1.523 -2.427 1.00 91.00 85 MET A N 1
ATOM 582 C CA . MET A 1 85 ? 7.841 2.196 -3.571 1.00 91.00 85 MET A CA 1
ATOM 583 C C . MET A 1 85 ? 7.386 3.608 -3.171 1.00 91.00 85 MET A C 1
ATOM 585 O O . MET A 1 85 ? 6.489 3.737 -2.331 1.00 91.00 85 MET A O 1
ATOM 589 N N . PRO A 1 86 ? 7.945 4.674 -3.776 1.00 92.44 86 PRO A N 1
ATOM 590 C CA . PRO A 1 86 ? 7.625 6.048 -3.390 1.00 92.44 86 PRO A CA 1
ATOM 591 C C . PRO A 1 86 ? 6.170 6.427 -3.696 1.00 92.44 86 PRO A C 1
ATOM 593 O O . PRO A 1 86 ? 5.531 7.084 -2.875 1.00 92.44 86 PRO A O 1
ATOM 596 N N . GLY A 1 87 ? 5.626 5.975 -4.831 1.00 93.50 87 GLY A N 1
ATOM 597 C CA . GLY A 1 87 ? 4.221 6.183 -5.195 1.00 93.50 87 GLY A CA 1
ATOM 598 C C . GLY A 1 87 ? 3.247 5.562 -4.196 1.00 93.50 87 GLY A C 1
ATOM 599 O O . GLY A 1 87 ? 2.292 6.202 -3.756 1.00 93.50 87 GLY A O 1
ATOM 600 N N . LEU A 1 88 ? 3.552 4.338 -3.750 1.00 95.19 88 LEU A N 1
ATOM 601 C CA . LEU A 1 88 ? 2.766 3.633 -2.738 1.00 95.19 88 LEU A CA 1
ATOM 602 C C . LEU A 1 88 ? 2.794 4.368 -1.396 1.00 95.19 88 LEU A C 1
ATOM 604 O O . LEU A 1 88 ? 1.745 4.576 -0.792 1.00 95.19 88 LEU A O 1
ATOM 608 N N . GLU A 1 89 ? 3.975 4.790 -0.935 1.00 95.50 89 GLU A N 1
ATOM 609 C CA . GLU A 1 89 ? 4.095 5.572 0.298 1.00 95.50 89 GLU A CA 1
ATOM 610 C C . GLU A 1 89 ? 3.291 6.877 0.208 1.00 95.50 89 GLU A C 1
ATOM 612 O O . GLU A 1 89 ? 2.590 7.243 1.153 1.00 95.50 89 GLU A O 1
ATOM 617 N N . ALA A 1 90 ? 3.369 7.575 -0.928 1.00 95.69 90 ALA A N 1
ATOM 618 C CA . ALA A 1 90 ? 2.672 8.836 -1.139 1.00 95.69 90 ALA A CA 1
ATOM 619 C C . ALA A 1 90 ? 1.145 8.674 -1.078 1.00 95.69 90 ALA A C 1
ATOM 621 O O . ALA A 1 90 ? 0.483 9.448 -0.377 1.00 95.69 90 ALA A O 1
ATOM 622 N N . ASP A 1 91 ? 0.583 7.665 -1.753 1.00 96.19 91 ASP A N 1
ATOM 623 C CA . ASP A 1 91 ? -0.860 7.413 -1.690 1.00 96.19 91 ASP A CA 1
ATOM 624 C C . ASP A 1 91 ? -1.281 6.954 -0.287 1.00 96.19 91 ASP A C 1
ATOM 626 O O . ASP A 1 91 ? -2.219 7.511 0.282 1.00 96.19 91 ASP A O 1
ATOM 630 N N . VAL A 1 92 ? -0.531 6.051 0.352 1.00 96.38 92 VAL A N 1
ATOM 631 C CA . VAL A 1 92 ? -0.805 5.609 1.732 1.00 96.38 92 VAL A CA 1
ATOM 632 C C . VAL A 1 92 ? -0.821 6.786 2.712 1.00 96.38 92 VAL A C 1
ATOM 634 O O . VAL A 1 92 ? -1.751 6.918 3.512 1.00 96.38 92 VAL A O 1
ATOM 637 N N . ARG A 1 93 ? 0.160 7.691 2.627 1.00 96.38 93 ARG A N 1
ATOM 638 C CA . ARG A 1 93 ? 0.193 8.915 3.444 1.00 96.38 93 ARG A CA 1
ATOM 639 C C . ARG A 1 93 ? -1.026 9.789 3.203 1.00 96.38 93 ARG A C 1
ATOM 641 O O . ARG A 1 93 ? -1.633 10.258 4.163 1.00 96.38 93 ARG A O 1
ATOM 648 N N . LYS A 1 94 ? -1.417 9.968 1.940 1.00 95.88 94 LYS A N 1
ATOM 649 C CA . LYS A 1 94 ? -2.610 10.734 1.571 1.00 95.88 94 LYS A CA 1
ATOM 650 C C . LYS A 1 94 ? -3.878 10.118 2.166 1.00 95.88 94 LYS A C 1
ATOM 652 O O . LYS A 1 94 ? -4.694 10.849 2.721 1.00 95.88 94 LYS A O 1
ATOM 657 N N . LYS A 1 95 ? -4.033 8.791 2.103 1.00 95.81 95 LYS A N 1
ATOM 658 C CA . LYS A 1 95 ? -5.192 8.066 2.661 1.00 95.81 95 LYS A CA 1
ATOM 659 C C . LYS A 1 95 ? -5.260 8.146 4.185 1.00 95.81 95 LYS A C 1
ATOM 661 O O . LYS A 1 95 ? -6.353 8.170 4.738 1.00 95.81 95 LYS A O 1
ATOM 666 N N . LEU A 1 96 ? -4.109 8.210 4.849 1.00 96.31 96 LEU A N 1
ATOM 667 C CA . LEU A 1 96 ? -4.008 8.333 6.305 1.00 96.31 96 LEU A CA 1
ATOM 668 C C . LEU A 1 96 ? -3.922 9.788 6.798 1.00 96.31 96 LEU A C 1
ATOM 670 O O . LEU A 1 96 ? -3.768 10.002 7.995 1.00 96.31 96 LEU A O 1
ATOM 674 N N . ALA A 1 97 ? -4.008 10.777 5.900 1.00 96.00 97 ALA A N 1
ATOM 675 C CA . ALA A 1 97 ? -3.821 12.199 6.203 1.00 96.00 97 ALA A CA 1
ATOM 676 C C . ALA A 1 97 ? -2.497 12.510 6.940 1.00 96.00 97 ALA A C 1
ATOM 678 O O . ALA A 1 97 ? -2.437 13.401 7.786 1.00 96.00 97 ALA A O 1
ATOM 679 N N . LYS A 1 98 ? -1.427 11.778 6.601 1.00 95.25 98 LYS A N 1
ATOM 680 C CA . LYS A 1 98 ? -0.093 11.926 7.195 1.00 95.25 98 LYS A CA 1
ATOM 681 C C . LYS A 1 98 ? 0.816 12.810 6.361 1.00 95.25 98 LYS A C 1
ATOM 683 O O . LYS A 1 98 ? 0.793 12.785 5.129 1.00 95.25 98 LYS A O 1
ATOM 688 N N . THR A 1 99 ? 1.676 13.555 7.046 1.00 93.00 99 THR A N 1
ATOM 689 C CA . THR A 1 99 ? 2.705 14.375 6.392 1.00 93.00 99 THR A CA 1
ATOM 690 C C . THR A 1 99 ? 3.873 13.512 5.911 1.00 93.00 99 THR A C 1
ATOM 692 O O . THR A 1 99 ? 4.038 12.372 6.344 1.00 93.00 99 THR A O 1
ATOM 695 N N . LYS A 1 100 ? 4.694 14.011 4.978 1.00 89.75 100 LYS A N 1
ATOM 696 C CA . LYS A 1 100 ? 5.882 13.282 4.500 1.00 89.75 100 LYS A CA 1
ATOM 697 C C . LYS A 1 100 ? 6.895 13.106 5.641 1.00 89.75 100 LYS A C 1
ATOM 699 O O . LYS A 1 100 ? 7.203 14.066 6.335 1.00 89.75 100 LYS A O 1
ATOM 704 N N . GLY A 1 101 ? 7.438 11.898 5.799 1.00 86.62 101 GLY A N 1
ATOM 705 C CA . GLY A 1 101 ? 8.433 11.573 6.831 1.00 86.62 101 GLY A CA 1
ATOM 706 C C . GLY A 1 101 ? 7.853 11.153 8.186 1.00 86.62 101 GLY A C 1
ATOM 707 O O . GLY A 1 101 ? 8.590 10.662 9.034 1.00 86.62 101 GLY A O 1
ATOM 708 N N . GLU A 1 102 ? 6.541 11.273 8.390 1.00 92.38 102 GLU A N 1
ATOM 709 C CA . GLU A 1 102 ? 5.884 10.778 9.601 1.00 92.38 102 GLU A CA 1
ATOM 710 C C . GLU A 1 102 ? 5.867 9.234 9.632 1.00 92.38 102 GLU A C 1
ATOM 712 O O . GLU A 1 102 ? 5.613 8.613 8.592 1.00 92.38 102 GLU A O 1
ATOM 717 N N . PRO A 1 103 ? 6.120 8.575 10.774 1.00 93.12 103 PRO A N 1
ATOM 718 C CA . PRO A 1 103 ? 6.052 7.121 10.852 1.00 93.12 103 PRO A CA 1
ATOM 719 C C . PRO A 1 103 ? 4.618 6.618 10.635 1.00 93.12 103 PRO A C 1
ATOM 721 O O . PRO A 1 103 ? 3.646 7.144 11.187 1.00 93.12 103 PRO A O 1
ATOM 724 N N . ILE A 1 104 ? 4.484 5.564 9.834 1.00 95.75 104 ILE A N 1
ATOM 725 C CA . ILE A 1 104 ? 3.211 4.886 9.579 1.00 95.75 104 ILE A CA 1
ATOM 726 C C . ILE A 1 104 ? 3.263 3.541 10.281 1.00 95.75 104 ILE A C 1
ATOM 728 O O . ILE A 1 104 ? 4.171 2.749 10.035 1.00 95.75 104 ILE A O 1
ATOM 732 N N . SER A 1 105 ? 2.314 3.283 11.175 1.00 95.75 105 SER A N 1
ATOM 733 C CA . SER A 1 105 ? 2.254 1.993 11.853 1.00 95.75 105 SER A CA 1
ATOM 734 C C . SER A 1 105 ? 1.589 0.948 10.961 1.00 95.75 105 SER A C 1
ATOM 736 O O . SER A 1 105 ? 0.666 1.246 10.202 1.00 95.75 105 SER A O 1
ATOM 738 N N . VAL A 1 106 ? 2.001 -0.314 11.097 1.00 94.62 106 VAL A N 1
ATOM 739 C CA . VAL A 1 106 ? 1.405 -1.430 10.338 1.00 94.62 106 VAL A CA 1
ATOM 740 C C . VAL A 1 106 ? -0.098 -1.566 10.619 1.00 94.62 106 VAL A C 1
ATOM 742 O O . VAL A 1 106 ? -0.863 -1.948 9.740 1.00 94.62 106 VAL A O 1
ATOM 745 N N . LYS A 1 107 ? -0.548 -1.204 11.827 1.00 94.88 107 LYS A N 1
ATOM 746 C CA . LYS A 1 107 ? -1.970 -1.234 12.204 1.00 94.88 107 LYS A CA 1
ATOM 747 C C . LYS A 1 107 ? -2.818 -0.265 11.382 1.00 94.88 107 LYS A C 1
ATOM 749 O O . LYS A 1 107 ? -3.976 -0.562 11.108 1.00 94.88 107 LYS A O 1
ATOM 754 N N . GLU A 1 108 ? -2.261 0.877 10.989 1.00 95.75 108 GLU A N 1
ATOM 755 C CA . GLU A 1 108 ? -2.995 1.873 10.207 1.00 95.75 108 GLU A CA 1
ATOM 756 C C . GLU A 1 108 ? -3.224 1.424 8.764 1.00 95.75 108 GLU A C 1
ATOM 758 O O . GLU A 1 108 ? -4.230 1.806 8.169 1.00 95.75 108 GLU A O 1
ATOM 763 N N . LEU A 1 109 ? -2.354 0.560 8.228 1.00 95.50 109 LEU A N 1
ATOM 764 C CA . LEU A 1 109 ? -2.479 0.020 6.871 1.00 95.50 109 LEU A CA 1
ATOM 765 C C . LEU A 1 109 ? -3.785 -0.760 6.665 1.00 95.50 109 LEU A C 1
ATOM 767 O O . LEU A 1 109 ? -4.356 -0.729 5.578 1.00 95.50 109 LEU A O 1
ATOM 771 N N . ALA A 1 110 ? -4.323 -1.383 7.717 1.00 94.38 110 ALA A N 1
ATOM 772 C CA . ALA A 1 110 ? -5.604 -2.090 7.666 1.00 94.38 110 ALA A CA 1
ATOM 773 C C . ALA A 1 110 ? -6.818 -1.160 7.439 1.00 94.38 110 ALA A C 1
ATOM 775 O O . ALA A 1 110 ? -7.896 -1.624 7.056 1.00 94.38 110 ALA A O 1
ATOM 776 N N . ASN A 1 111 ? -6.671 0.152 7.659 1.00 95.44 111 ASN A N 1
ATOM 777 C CA . ASN A 1 111 ? -7.741 1.126 7.412 1.00 95.44 111 ASN A CA 1
ATOM 778 C C . ASN A 1 111 ? -7.830 1.550 5.943 1.00 95.44 111 ASN A C 1
ATOM 780 O O . ASN A 1 111 ? -8.836 2.125 5.528 1.00 95.44 111 ASN A O 1
ATOM 784 N N . ILE A 1 112 ? -6.802 1.259 5.148 1.00 96.19 112 ILE A N 1
ATOM 785 C CA . ILE A 1 112 ? -6.732 1.677 3.754 1.00 96.19 112 ILE A CA 1
ATOM 786 C C . ILE A 1 112 ? -7.630 0.769 2.918 1.00 96.19 112 ILE A C 1
ATOM 788 O O . ILE A 1 112 ? -7.497 -0.453 2.943 1.00 96.19 112 ILE A O 1
ATOM 792 N N . LYS A 1 113 ? -8.580 1.380 2.204 1.00 95.38 113 LYS A N 1
ATOM 793 C CA . LYS A 1 113 ? -9.559 0.676 1.359 1.00 95.38 113 LYS A CA 1
ATOM 794 C C . LYS A 1 113 ? -9.189 0.687 -0.114 1.00 95.38 113 LYS A C 1
ATOM 796 O O . LYS A 1 113 ? -9.482 -0.272 -0.813 1.00 95.38 113 LYS A O 1
ATOM 801 N N . SER A 1 114 ? -8.517 1.738 -0.563 1.00 95.81 114 SER A N 1
ATOM 802 C CA . SER A 1 114 ? -8.085 1.873 -1.945 1.00 95.81 114 SER A CA 1
ATOM 803 C C . SER A 1 114 ? -6.662 2.392 -2.018 1.00 95.81 114 SER A C 1
ATOM 805 O O . SER A 1 114 ? -6.325 3.335 -1.296 1.00 95.81 114 SER A O 1
ATOM 807 N N . ILE A 1 115 ? -5.872 1.793 -2.907 1.00 96.44 115 ILE A N 1
ATOM 808 C CA . ILE A 1 115 ? -4.547 2.272 -3.302 1.00 96.44 115 ILE A CA 1
ATOM 809 C C . ILE A 1 115 ? -4.608 2.731 -4.751 1.00 96.44 115 ILE A C 1
ATOM 811 O O . ILE A 1 115 ? -5.069 1.990 -5.619 1.00 96.44 115 ILE A O 1
ATOM 815 N N . ASN A 1 116 ? -4.141 3.948 -5.013 1.00 96.56 116 ASN A N 1
ATOM 816 C CA . ASN A 1 116 ? -4.025 4.490 -6.360 1.00 96.56 116 ASN A CA 1
ATOM 817 C C . ASN A 1 116 ? -2.589 4.940 -6.642 1.00 96.56 116 ASN A C 1
ATOM 819 O O . ASN A 1 116 ? -2.141 5.972 -6.146 1.00 96.56 116 ASN A O 1
ATOM 823 N N . ILE A 1 117 ? -1.906 4.168 -7.486 1.00 95.62 117 ILE A N 1
ATOM 824 C CA . ILE A 1 117 ? -0.550 4.440 -7.972 1.00 95.62 117 ILE A CA 1
ATOM 825 C C . ILE A 1 117 ? -0.526 4.523 -9.503 1.00 95.62 117 ILE A C 1
ATOM 827 O O . ILE A 1 117 ? 0.431 4.103 -10.146 1.00 95.62 117 ILE A O 1
ATOM 831 N N . THR A 1 118 ? -1.584 5.077 -10.111 1.00 95.81 118 THR A N 1
ATOM 832 C CA . THR A 1 118 ? -1.700 5.181 -11.579 1.00 95.81 118 THR A CA 1
ATOM 833 C C . THR A 1 118 ? -0.678 6.115 -12.218 1.00 95.81 118 THR A C 1
ATOM 835 O O . THR A 1 118 ? -0.473 6.059 -13.425 1.00 95.81 118 THR A O 1
ATOM 838 N N . ASN A 1 119 ? -0.066 7.000 -11.429 1.00 93.25 119 ASN A N 1
ATOM 839 C CA . ASN A 1 119 ? 0.941 7.950 -11.906 1.00 93.25 119 ASN A CA 1
ATOM 840 C C . ASN A 1 119 ? 2.364 7.375 -11.882 1.00 93.25 119 ASN A C 1
ATOM 842 O O . ASN A 1 119 ? 3.286 8.023 -12.374 1.00 93.25 119 ASN A O 1
ATOM 846 N N . ASP A 1 120 ? 2.550 6.196 -11.292 1.00 91.19 120 ASP A N 1
ATOM 847 C CA . ASP A 1 120 ? 3.847 5.553 -11.154 1.00 91.19 120 ASP A CA 1
ATOM 848 C C . ASP A 1 120 ? 3.963 4.385 -12.128 1.00 91.19 120 ASP A C 1
ATOM 850 O O . ASP A 1 120 ? 2.987 3.692 -12.416 1.00 91.19 120 ASP A O 1
ATOM 854 N N . LYS A 1 121 ? 5.187 4.136 -12.599 1.00 92.50 121 LYS A N 1
ATOM 855 C CA . LYS A 1 121 ? 5.481 2.913 -13.338 1.00 92.50 121 LYS A CA 1
ATOM 856 C C . LYS A 1 121 ? 5.588 1.747 -12.358 1.00 92.50 121 LYS A C 1
ATOM 858 O O . LYS A 1 121 ? 6.460 1.771 -11.487 1.00 92.50 121 LYS A O 1
ATOM 863 N N . VAL A 1 122 ? 4.724 0.741 -12.491 1.00 91.50 122 VAL A N 1
ATOM 864 C CA . VAL A 1 122 ? 4.645 -0.381 -11.538 1.00 91.50 122 VAL A CA 1
ATOM 865 C C . VAL A 1 122 ? 5.068 -1.686 -12.201 1.00 91.50 122 VAL A C 1
ATOM 867 O O . VAL A 1 122 ? 4.282 -2.333 -12.881 1.00 91.50 122 VAL A O 1
ATOM 870 N N . ASP A 1 123 ? 6.315 -2.089 -11.964 1.00 91.75 123 ASP A N 1
ATOM 871 C CA . ASP A 1 123 ? 6.858 -3.364 -12.461 1.00 91.75 123 ASP A CA 1
ATOM 872 C C . ASP A 1 123 ? 6.780 -4.493 -11.413 1.00 91.75 123 ASP A C 1
ATOM 874 O O . ASP A 1 123 ? 6.991 -5.662 -11.712 1.00 91.75 123 ASP A O 1
ATOM 878 N N . TRP A 1 124 ? 6.508 -4.160 -10.148 1.00 90.81 124 TRP A N 1
ATOM 879 C CA . TRP A 1 124 ? 6.422 -5.126 -9.050 1.00 90.81 124 TRP A CA 1
ATOM 880 C C . TRP A 1 124 ? 5.582 -4.566 -7.893 1.00 90.81 124 TRP A C 1
ATOM 882 O O . TRP A 1 124 ? 5.432 -3.352 -7.753 1.00 90.81 124 TRP A O 1
ATOM 892 N N . LEU A 1 125 ? 5.035 -5.450 -7.053 1.00 91.56 125 LEU A N 1
ATOM 893 C CA . LEU A 1 125 ? 4.304 -5.082 -5.834 1.00 91.56 125 LEU A CA 1
ATOM 894 C C . LEU A 1 125 ? 5.184 -5.275 -4.596 1.00 91.56 125 LEU A C 1
ATOM 896 O O . LEU A 1 125 ? 5.856 -6.300 -4.472 1.00 91.56 125 LEU A O 1
ATOM 900 N N . ASP A 1 126 ? 5.135 -4.326 -3.656 1.00 91.56 126 ASP A N 1
ATOM 901 C CA . ASP A 1 126 ? 5.903 -4.380 -2.406 1.00 91.56 126 ASP A CA 1
ATOM 902 C C . ASP A 1 126 ? 5.491 -5.582 -1.523 1.00 91.56 126 ASP A C 1
ATOM 904 O O . ASP A 1 126 ? 4.410 -5.561 -0.918 1.00 91.56 126 ASP A O 1
ATOM 908 N N . PRO A 1 127 ? 6.336 -6.627 -1.390 1.00 91.38 127 PRO A N 1
ATOM 909 C CA . PRO A 1 127 ? 5.986 -7.829 -0.638 1.00 91.38 127 PRO A CA 1
ATOM 910 C C . PRO A 1 127 ? 5.867 -7.573 0.869 1.00 91.38 127 PRO A C 1
ATOM 912 O O . PRO A 1 127 ? 5.321 -8.410 1.586 1.00 91.38 127 PRO A O 1
ATOM 915 N N . CYS A 1 128 ? 6.358 -6.435 1.364 1.00 91.62 128 CYS A N 1
ATOM 916 C CA . CYS A 1 128 ? 6.326 -6.083 2.778 1.00 91.62 128 CYS A CA 1
ATOM 917 C C . CYS A 1 128 ? 5.065 -5.306 3.153 1.00 91.62 128 CYS A C 1
ATOM 919 O O . CYS A 1 128 ? 4.564 -5.453 4.271 1.00 91.62 128 CYS A O 1
ATOM 921 N N . ILE A 1 129 ? 4.539 -4.504 2.222 1.00 93.62 129 ILE A N 1
ATOM 922 C CA . ILE A 1 129 ? 3.381 -3.636 2.458 1.00 93.62 129 ILE A CA 1
ATOM 923 C C . ILE A 1 129 ? 2.077 -4.298 2.026 1.00 93.62 129 ILE A C 1
ATOM 925 O O . ILE A 1 129 ? 1.121 -4.283 2.803 1.00 93.62 129 ILE A O 1
ATOM 929 N N . PHE A 1 130 ? 2.025 -4.911 0.838 1.00 92.81 130 PHE A N 1
ATOM 930 C CA . PHE A 1 130 ? 0.770 -5.449 0.303 1.00 92.81 130 PHE A CA 1
ATOM 931 C C . PHE A 1 130 ? 0.103 -6.460 1.246 1.00 92.81 130 PHE A C 1
ATOM 933 O O . PHE A 1 130 ? -1.053 -6.235 1.581 1.00 92.81 130 PHE A O 1
ATOM 940 N N . PRO A 1 131 ? 0.793 -7.465 1.823 1.00 91.81 131 PRO A N 1
ATOM 941 C CA . PRO A 1 131 ? 0.185 -8.387 2.796 1.00 91.81 131 PRO A CA 1
ATOM 942 C C . PRO A 1 131 ? -0.365 -7.733 4.075 1.00 91.81 131 PRO A C 1
ATOM 944 O O . PRO A 1 131 ? -1.075 -8.381 4.844 1.00 91.81 131 PRO A O 1
ATOM 947 N N . LYS A 1 132 ? -0.003 -6.475 4.357 1.00 93.12 132 LYS A N 1
ATOM 948 C CA . LYS A 1 132 ? -0.479 -5.714 5.521 1.00 93.12 132 LYS A CA 1
ATOM 949 C C . LYS A 1 132 ? -1.689 -4.832 5.197 1.00 93.12 132 LYS A C 1
ATOM 951 O O . LYS A 1 132 ? -2.356 -4.380 6.126 1.00 93.12 132 LYS A O 1
ATOM 956 N N . LEU A 1 133 ? -2.010 -4.620 3.920 1.00 94.12 133 LEU A N 1
ATOM 957 C CA . LEU A 1 133 ? -3.173 -3.859 3.448 1.00 94.12 133 LEU A CA 1
ATOM 958 C C . LEU A 1 133 ? -4.463 -4.700 3.498 1.00 94.12 133 LEU A C 1
ATOM 960 O O . LEU A 1 133 ? -5.262 -4.721 2.567 1.00 94.12 133 LEU A O 1
ATOM 964 N N . THR A 1 134 ? -4.712 -5.365 4.627 1.00 93.44 134 THR A N 1
ATOM 965 C CA . THR A 1 134 ? -5.821 -6.325 4.801 1.00 93.44 134 THR A CA 1
ATOM 966 C C . THR A 1 134 ? -7.215 -5.712 4.623 1.00 93.44 134 THR A C 1
ATOM 968 O O . THR A 1 134 ? -8.196 -6.424 4.408 1.00 93.44 134 THR A O 1
ATOM 971 N N . GLY A 1 135 ? -7.321 -4.384 4.715 1.00 92.69 135 GLY A N 1
ATOM 972 C CA . GLY A 1 135 ? -8.553 -3.636 4.486 1.00 92.69 135 GLY A CA 1
ATOM 973 C C . GLY A 1 135 ? -8.843 -3.291 3.028 1.00 92.69 135 GLY A C 1
ATOM 974 O O . GLY A 1 135 ? -9.964 -2.847 2.763 1.00 92.69 135 GLY A O 1
ATOM 975 N N . MET A 1 136 ? -7.880 -3.480 2.123 1.00 94.50 136 MET A N 1
ATOM 976 C CA . MET A 1 136 ? -7.947 -3.027 0.735 1.00 94.50 136 MET A CA 1
ATOM 977 C C . MET A 1 136 ? -9.042 -3.762 -0.055 1.00 94.50 136 MET A C 1
ATOM 979 O O . MET A 1 136 ? -9.359 -4.928 0.211 1.00 94.50 136 MET A O 1
ATOM 983 N N . LYS A 1 137 ? -9.656 -3.024 -0.981 1.00 94.00 137 LYS A N 1
ATOM 984 C CA . LYS A 1 137 ? -10.748 -3.425 -1.884 1.00 94.00 137 LYS A CA 1
ATOM 985 C C . LYS A 1 137 ? -10.487 -2.996 -3.315 1.00 94.00 137 LYS A C 1
ATOM 9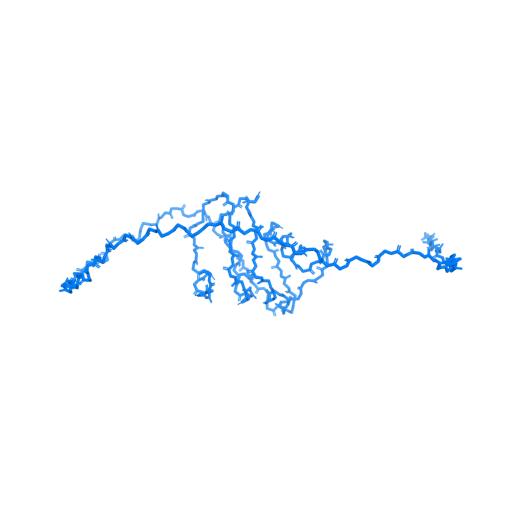87 O O . LYS A 1 137 ? -10.875 -3.702 -4.222 1.00 94.00 137 LYS A O 1
ATOM 992 N N . ASP A 1 138 ? -9.816 -1.862 -3.499 1.00 94.75 138 ASP A N 1
ATOM 993 C CA . ASP A 1 138 ? -9.509 -1.341 -4.826 1.00 94.75 138 ASP A CA 1
ATOM 994 C C . ASP A 1 138 ? -8.003 -1.111 -4.963 1.00 94.75 138 ASP A C 1
ATOM 996 O O . ASP A 1 138 ? -7.372 -0.489 -4.098 1.00 94.75 138 ASP A O 1
ATOM 1000 N N . LEU A 1 139 ? -7.429 -1.577 -6.068 1.00 94.62 139 LEU A N 1
ATOM 1001 C CA . LEU A 1 139 ? -6.035 -1.344 -6.427 1.00 94.62 139 LEU A CA 1
ATOM 1002 C C . LEU A 1 139 ? -5.968 -0.804 -7.855 1.00 94.62 139 LEU A C 1
ATOM 1004 O O . LEU A 1 139 ? -6.274 -1.513 -8.810 1.00 94.62 139 LEU A O 1
ATOM 1008 N N . PHE A 1 140 ? -5.544 0.450 -7.994 1.00 94.88 140 PHE A N 1
ATOM 1009 C CA . PHE A 1 140 ? -5.329 1.093 -9.287 1.00 94.88 140 PHE A CA 1
ATOM 1010 C C . PHE A 1 140 ? -3.831 1.180 -9.558 1.00 94.88 140 PHE A C 1
ATOM 1012 O O . PHE A 1 140 ? -3.098 1.855 -8.830 1.00 94.88 140 PHE A O 1
ATOM 1019 N N . LEU A 1 141 ? -3.390 0.485 -10.602 1.00 94.00 141 LEU A N 1
ATOM 1020 C CA . LEU A 1 141 ? -1.995 0.405 -11.015 1.00 94.00 141 LEU A CA 1
ATOM 1021 C C . LEU A 1 141 ? -1.765 1.269 -12.252 1.00 94.00 141 LEU A C 1
ATOM 1023 O O . LEU A 1 141 ? -2.640 1.368 -13.113 1.00 94.00 141 LEU A O 1
ATOM 1027 N N . GLY A 1 142 ? -0.605 1.917 -12.307 1.00 92.25 142 GLY A N 1
ATOM 1028 C CA . GLY A 1 142 ? -0.160 2.650 -13.486 1.00 92.25 142 GLY A CA 1
ATOM 1029 C C . GLY A 1 142 ? 0.377 1.723 -14.566 1.00 92.25 142 GLY A C 1
ATOM 1030 O O . GLY A 1 142 ? 0.307 0.498 -14.464 1.00 92.25 142 GLY A O 1
ATOM 1031 N N . GLU A 1 143 ? 0.928 2.327 -15.611 1.00 93.12 143 GLU A N 1
ATOM 1032 C CA . GLU A 1 143 ? 1.603 1.589 -16.675 1.00 93.12 143 GLU A CA 1
ATOM 1033 C C . GLU A 1 143 ? 2.798 0.798 -16.114 1.00 93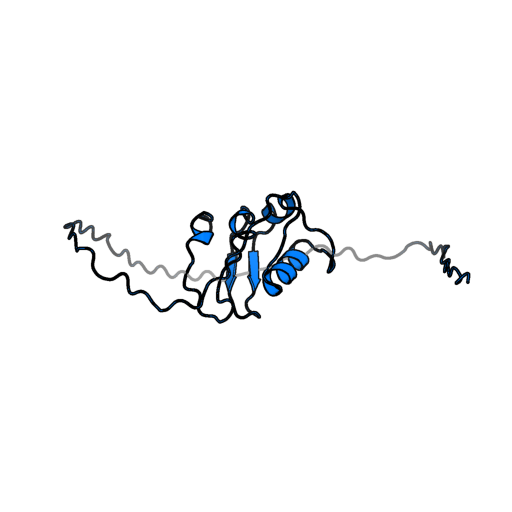.12 143 GLU A C 1
ATOM 1035 O O . GLU A 1 143 ? 3.487 1.246 -15.199 1.00 93.12 143 GLU A O 1
ATOM 1040 N N . GLY A 1 144 ? 3.076 -0.388 -16.648 1.00 89.06 144 GLY A N 1
ATOM 1041 C CA . GLY A 1 144 ? 4.182 -1.211 -16.164 1.00 89.06 144 GLY A CA 1
ATOM 1042 C C . GLY A 1 144 ? 4.116 -2.648 -16.651 1.00 89.06 144 GLY A C 1
ATOM 1043 O O . GLY A 1 144 ? 3.158 -3.051 -17.310 1.00 89.06 144 GLY A O 1
ATOM 1044 N N . GLU A 1 145 ? 5.158 -3.411 -16.335 1.00 88.62 145 GLU A N 1
ATOM 1045 C CA . GLU A 1 145 ? 5.244 -4.840 -16.645 1.00 88.62 145 GLU A CA 1
ATOM 1046 C C . GLU A 1 145 ? 5.091 -5.630 -15.350 1.00 88.62 145 GLU A C 1
ATOM 1048 O O . GLU A 1 145 ? 6.071 -6.023 -14.723 1.00 88.62 145 GLU A O 1
ATOM 1053 N N . LEU A 1 146 ? 3.845 -5.787 -14.899 1.00 88.00 146 LEU A N 1
ATOM 1054 C CA . LEU A 1 146 ? 3.569 -6.497 -13.663 1.00 88.00 146 LEU A CA 1
ATOM 1055 C C . LEU A 1 146 ? 3.386 -7.994 -13.926 1.00 88.00 146 LEU A C 1
ATOM 1057 O O . LEU A 1 146 ? 2.303 -8.438 -14.298 1.00 88.00 146 LEU A O 1
ATOM 1061 N N . ASP A 1 147 ? 4.453 -8.760 -13.709 1.00 85.25 147 ASP A N 1
ATOM 1062 C CA . ASP A 1 147 ? 4.467 -10.205 -13.979 1.00 85.25 147 ASP A CA 1
ATOM 1063 C C . ASP A 1 147 ? 3.908 -11.058 -12.821 1.00 85.25 147 ASP A C 1
ATOM 1065 O O . ASP A 1 147 ? 3.416 -12.164 -13.038 1.00 85.25 147 ASP A O 1
ATOM 1069 N N . ASP A 1 148 ? 3.978 -10.567 -11.576 1.00 85.62 148 ASP A N 1
ATOM 1070 C CA . ASP A 1 148 ? 3.632 -11.333 -10.367 1.00 85.62 148 ASP A CA 1
ATOM 1071 C C . ASP A 1 148 ? 2.537 -10.647 -9.534 1.00 85.62 148 ASP A C 1
ATOM 1073 O O . ASP A 1 148 ? 2.787 -9.691 -8.795 1.00 85.62 148 ASP A O 1
ATOM 1077 N N . LEU A 1 149 ? 1.318 -11.192 -9.611 1.00 87.75 149 LEU A N 1
ATOM 1078 C CA . LEU A 1 149 ? 0.165 -10.793 -8.792 1.00 87.75 149 LEU A CA 1
ATOM 1079 C C . LEU A 1 149 ? -0.077 -11.723 -7.595 1.00 87.75 149 LEU A C 1
ATOM 1081 O O . LEU A 1 149 ? -1.061 -11.554 -6.874 1.00 87.75 149 LEU A O 1
ATOM 1085 N N . SER A 1 150 ? 0.809 -12.689 -7.335 1.00 87.81 150 SER A N 1
ATOM 1086 C CA . SER A 1 150 ? 0.611 -13.697 -6.279 1.00 87.81 150 SER A CA 1
ATOM 1087 C C . SER A 1 150 ? 0.488 -13.068 -4.887 1.00 87.81 150 SER A C 1
ATOM 1089 O O . SER A 1 150 ? -0.193 -13.601 -4.013 1.00 87.81 150 SER A O 1
ATOM 1091 N N . LEU A 1 151 ? 1.088 -11.890 -4.682 1.00 87.00 151 LEU A N 1
ATOM 1092 C CA . LEU A 1 151 ? 0.983 -11.113 -3.441 1.00 87.00 151 LEU A CA 1
ATOM 1093 C C . LEU A 1 151 ? -0.446 -10.619 -3.154 1.00 87.00 151 LEU A C 1
ATOM 1095 O O . LEU A 1 151 ? -0.796 -10.394 -1.993 1.00 87.00 151 LEU A O 1
ATOM 1099 N N . LEU A 1 152 ? -1.282 -10.496 -4.188 1.00 88.00 152 LEU A N 1
ATOM 1100 C CA . LEU A 1 152 ? -2.690 -10.119 -4.072 1.00 88.00 152 LEU A CA 1
ATOM 1101 C C . LEU A 1 152 ? -3.610 -11.319 -3.846 1.00 88.00 152 LEU A C 1
ATOM 1103 O O . LEU A 1 152 ? -4.759 -11.121 -3.471 1.00 88.00 152 LEU A O 1
ATOM 1107 N N . ALA A 1 153 ? -3.128 -12.557 -3.987 1.00 85.00 153 ALA A N 1
ATOM 1108 C CA . ALA A 1 153 ? -3.954 -13.749 -3.778 1.00 85.00 153 ALA A CA 1
ATOM 1109 C C . ALA A 1 153 ? -4.525 -13.839 -2.347 1.00 85.00 153 ALA A C 1
ATOM 1111 O O . ALA A 1 153 ? -5.575 -14.434 -2.123 1.00 85.00 153 ALA A O 1
ATOM 1112 N N . SER A 1 154 ? -3.857 -13.211 -1.372 1.00 77.94 154 SER A N 1
ATOM 1113 C CA . SER A 1 154 ? -4.338 -13.087 0.012 1.00 77.94 154 SER A CA 1
ATOM 1114 C C . SER A 1 154 ? -5.456 -12.048 0.193 1.00 77.94 154 SER A C 1
ATOM 1116 O O . SER A 1 154 ? -6.114 -12.028 1.232 1.00 77.94 154 SER A O 1
ATOM 1118 N N . HIS A 1 155 ? -5.707 -11.214 -0.816 1.00 82.00 155 HIS A N 1
ATOM 1119 C CA . HIS A 1 155 ? -6.706 -10.150 -0.828 1.00 82.00 155 HIS A CA 1
ATOM 1120 C C . HIS A 1 155 ? -7.904 -10.570 -1.685 1.00 82.00 155 HIS A C 1
ATOM 1122 O O . HIS A 1 155 ? -8.219 -9.953 -2.695 1.00 82.00 155 HIS A O 1
ATOM 1128 N N . SER A 1 156 ? -8.609 -11.617 -1.253 1.00 74.00 156 SER A N 1
ATOM 1129 C CA . SER A 1 156 ? -9.764 -12.212 -1.953 1.00 74.00 156 SER A CA 1
ATOM 1130 C C . SER A 1 156 ? -11.001 -11.309 -2.087 1.00 74.00 156 SER A C 1
ATOM 1132 O O . SER A 1 156 ? -12.059 -11.768 -2.504 1.00 74.00 156 SER A O 1
ATOM 1134 N N . GLN A 1 157 ? -10.893 -10.048 -1.671 1.00 71.56 157 GLN A N 1
ATOM 1135 C CA . GLN A 1 157 ? -11.965 -9.054 -1.695 1.00 71.56 157 GLN A CA 1
ATOM 1136 C C . GLN A 1 157 ? -11.653 -7.876 -2.635 1.00 71.56 157 GLN A C 1
ATOM 1138 O O . GLN A 1 157 ? -12.310 -6.843 -2.508 1.00 71.56 157 GLN A O 1
ATOM 1143 N N . LEU A 1 158 ? -10.621 -8.010 -3.476 1.00 67.00 158 LEU A N 1
ATOM 1144 C CA . LEU A 1 158 ? -10.367 -7.143 -4.631 1.00 67.00 158 LEU A CA 1
ATOM 1145 C C . LEU A 1 158 ? -11.277 -7.525 -5.803 1.00 67.00 158 LEU A C 1
ATOM 1147 O O . LEU A 1 158 ? -11.592 -8.732 -5.921 1.00 67.00 158 LEU A O 1
#

Sequence (158 aa):
MQNARCLAHWGSSVVFAVAVLAGCKEPPAPEKTSTPTSSATTAQVAPSATASAAAAVADAGTTTVAGKTKPEIKCENGPMAVFHMPGLEADVRKKLAKTKGEPISVKELANIKSINITNDKVDWLDPCIFPKLTGMKDLFLGEGELDDLSLLASHSQL

Radius of gyration: 28.76 Å; chains: 1; bounding box: 79×73×45 Å

pLDDT: mean 73.3, std 20.74, range [36.34, 96.56]

Secondary structure (DSSP, 8-state):
--------------------------PPPP-----------------------------------------------SSB---S-HHHHHHHHHHTTPPTT---BHHHHTT--EEEETTS--SS--TTTGGG-TT--EEEE-SS-----GGGTT-TT-